Protein AF-A0A537MA50-F1 (afdb_monomer_lite)

Secondary structure (DSSP, 8-state):
-EEETTEEE-HHHHHHHHHHHHHHHHHHHHHHHHHHHHTT------GGGHHHHHHHHHHHHHHHHHHTTTSHHHHH-HHHHHHHHHHHHHHHHHHHHHHHHH-TTS---HHHHHHHHHHHHHHH-

pLDDT: mean 92.56, std 4.71, range [74.94, 98.06]

Radius of gyration: 15.38 Å; chains: 1; bounding box: 36×29×43 Å

Structure (mmCIF, N/CA/C/O backbone):
data_AF-A0A537MA50-F1
#
_entry.id   AF-A0A537MA50-F1
#
loop_
_atom_site.group_PDB
_atom_site.id
_atom_site.type_symbol
_atom_site.label_atom_id
_atom_site.label_alt_id
_atom_site.label_comp_id
_atom_site.label_asym_id
_atom_site.label_entity_id
_atom_site.label_seq_id
_atom_site.pdbx_PDB_ins_code
_atom_site.Cartn_x
_atom_site.Cartn_y
_atom_site.Cartn_z
_atom_site.occupancy
_atom_site.B_iso_or_equiv
_atom_site.auth_seq_id
_atom_site.auth_comp_id
_atom_site.auth_asym_id
_atom_site.auth_atom_id
_atom_site.pdbx_PDB_model_num
ATOM 1 N N . MET A 1 1 ? -18.996 -13.155 11.100 1.00 83.88 1 MET A N 1
ATOM 2 C CA . MET A 1 1 ? -17.638 -12.956 11.640 1.00 83.88 1 MET A CA 1
ATOM 3 C C . MET A 1 1 ? -16.866 -14.236 11.374 1.00 83.88 1 MET A C 1
ATOM 5 O O . MET A 1 1 ? -17.462 -15.296 11.516 1.00 83.88 1 MET A O 1
ATOM 9 N N . ILE A 1 2 ? -15.600 -14.150 10.972 1.00 88.31 2 ILE A N 1
ATOM 10 C CA . ILE A 1 2 ? -14.708 -15.306 10.793 1.00 88.31 2 ILE A CA 1
ATOM 11 C C . ILE A 1 2 ? -13.703 -15.301 11.939 1.00 88.31 2 ILE A C 1
ATOM 13 O O . ILE A 1 2 ? -13.254 -14.238 12.372 1.00 88.31 2 ILE A O 1
ATOM 17 N N . ARG A 1 3 ? -13.361 -16.486 12.446 1.00 88.06 3 ARG A N 1
ATOM 18 C CA . ARG A 1 3 ? -12.328 -16.642 13.468 1.00 88.06 3 ARG A CA 1
ATOM 19 C C . ARG A 1 3 ? -10.971 -16.828 12.790 1.00 88.06 3 ARG A C 1
ATOM 21 O O . ARG A 1 3 ? -10.720 -17.877 12.208 1.00 88.06 3 ARG A O 1
ATOM 28 N N . LEU A 1 4 ? -10.099 -15.832 12.898 1.00 82.12 4 LEU A N 1
ATOM 29 C CA . LEU A 1 4 ? -8.740 -15.845 12.357 1.00 82.12 4 LEU A CA 1
ATOM 30 C C . LEU A 1 4 ? -7.750 -15.681 13.514 1.00 82.12 4 LEU A C 1
ATOM 32 O O . LEU A 1 4 ? -7.882 -14.749 14.297 1.00 82.12 4 LEU A O 1
ATOM 36 N N . PHE A 1 5 ? -6.801 -16.605 13.688 1.00 84.56 5 PHE A N 1
ATOM 37 C CA . PHE A 1 5 ? -5.848 -16.592 14.818 1.00 84.56 5 PHE A CA 1
ATOM 38 C C . PHE A 1 5 ? -6.505 -16.351 16.191 1.00 84.56 5 PHE A C 1
ATOM 40 O O . PHE A 1 5 ? -6.022 -15.566 17.003 1.00 84.56 5 PHE A O 1
ATOM 47 N N . LYS A 1 6 ? -7.650 -17.000 16.443 1.00 88.50 6 LYS A N 1
ATOM 48 C CA . LYS A 1 6 ? -8.494 -16.821 17.644 1.00 88.50 6 LYS A CA 1
ATOM 49 C C . LYS A 1 6 ? -9.162 -15.441 17.799 1.00 88.50 6 LYS A C 1
ATOM 51 O O . LYS A 1 6 ? -9.910 -15.279 18.757 1.00 88.50 6 LYS A O 1
ATOM 56 N N . HIS A 1 7 ? -8.994 -14.520 16.855 1.00 84.12 7 HIS A N 1
ATOM 57 C CA . HIS A 1 7 ? -9.661 -13.219 16.813 1.00 84.12 7 HIS A CA 1
ATOM 58 C C . HIS A 1 7 ? -10.892 -13.265 15.904 1.00 84.12 7 HIS A C 1
ATOM 60 O O . HIS A 1 7 ? -10.881 -13.914 14.857 1.00 84.12 7 HIS A O 1
ATOM 66 N N . TYR A 1 8 ? -11.970 -12.589 16.304 1.00 89.12 8 TYR A N 1
ATOM 67 C CA . TYR A 1 8 ? -13.179 -12.480 15.491 1.00 89.12 8 TYR A CA 1
ATOM 68 C C . TYR A 1 8 ? -13.095 -11.252 14.594 1.00 89.12 8 TYR A C 1
ATOM 70 O O . TYR A 1 8 ? -13.113 -10.125 15.083 1.00 89.12 8 TYR A O 1
ATOM 78 N N . VAL A 1 9 ? -13.050 -11.477 13.283 1.00 88.12 9 VAL A N 1
ATOM 79 C CA . VAL A 1 9 ? -13.021 -10.405 12.285 1.00 88.12 9 VAL A CA 1
ATOM 80 C C . VAL A 1 9 ? -14.364 -10.371 11.543 1.00 88.12 9 VAL A C 1
ATOM 82 O O . VAL A 1 9 ? -14.860 -11.421 11.110 1.00 88.12 9 VAL A O 1
ATOM 85 N N . PRO A 1 10 ? -15.022 -9.205 11.405 1.00 92.50 10 PRO A N 1
ATOM 86 C CA . PRO A 1 10 ? -16.217 -9.077 10.577 1.00 92.50 10 PRO A CA 1
ATOM 87 C C . PRO A 1 10 ? -15.921 -9.423 9.110 1.00 92.50 10 PRO A C 1
ATOM 89 O O . PRO A 1 10 ? -14.872 -9.066 8.584 1.00 92.50 10 PRO A O 1
ATOM 92 N N . HIS A 1 11 ? -16.866 -10.079 8.426 1.00 92.12 11 HIS A N 1
ATOM 93 C CA . HIS A 1 11 ? -16.720 -10.398 6.996 1.00 92.12 11 HIS A CA 1
ATOM 94 C C . HIS A 1 11 ? -16.525 -9.139 6.145 1.00 92.12 11 HIS A C 1
ATOM 96 O O . HIS A 1 11 ? -15.755 -9.154 5.195 1.00 92.12 11 HIS A O 1
ATOM 102 N N . THR A 1 12 ? -17.190 -8.046 6.521 1.00 92.00 12 THR A N 1
ATOM 103 C CA . THR A 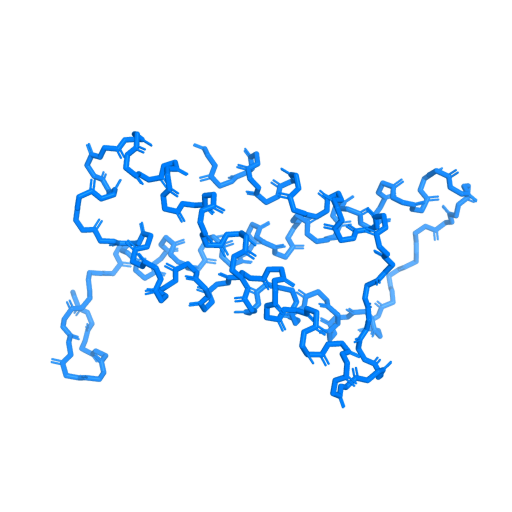1 12 ? -17.088 -6.744 5.857 1.00 92.00 12 THR A CA 1
ATOM 104 C C . THR A 1 12 ? -15.672 -6.184 5.900 1.00 92.00 12 THR A C 1
ATOM 106 O O . THR A 1 12 ? -15.190 -5.691 4.892 1.00 92.00 12 THR A O 1
ATOM 109 N N . VAL A 1 13 ? -14.978 -6.318 7.033 1.00 92.25 13 VAL A N 1
ATOM 110 C CA . VAL A 1 13 ? -13.594 -5.845 7.187 1.00 92.25 13 VAL A CA 1
ATOM 111 C C . VAL A 1 13 ? -12.624 -6.713 6.389 1.00 92.25 13 VAL A C 1
ATOM 113 O O . VAL A 1 13 ? -11.706 -6.193 5.767 1.00 92.25 13 VAL A O 1
ATOM 116 N N . LEU A 1 14 ? -12.846 -8.031 6.350 1.00 91.81 14 LEU A N 1
ATOM 117 C CA . LEU A 1 14 ? -12.055 -8.924 5.496 1.00 91.81 14 LEU A CA 1
ATOM 118 C C . LEU A 1 14 ? -12.251 -8.612 4.011 1.00 91.81 14 LEU A C 1
ATOM 120 O O . LEU A 1 14 ? -11.280 -8.585 3.263 1.00 91.81 14 LEU A O 1
ATOM 124 N N . PHE A 1 15 ? -13.493 -8.358 3.596 1.00 94.44 15 PHE A N 1
ATOM 125 C CA . PHE A 1 15 ? -13.798 -7.973 2.223 1.00 94.44 15 PHE A CA 1
ATOM 126 C C . PHE A 1 15 ? -13.183 -6.619 1.864 1.00 94.44 15 PHE A C 1
ATOM 128 O O . PHE A 1 15 ? -12.606 -6.494 0.791 1.00 94.44 15 PHE A O 1
ATOM 135 N N . LEU A 1 16 ? -13.234 -5.642 2.775 1.00 94.94 16 LEU A N 1
ATOM 136 C CA . LEU A 1 16 ? -12.549 -4.362 2.608 1.00 94.94 16 LEU A CA 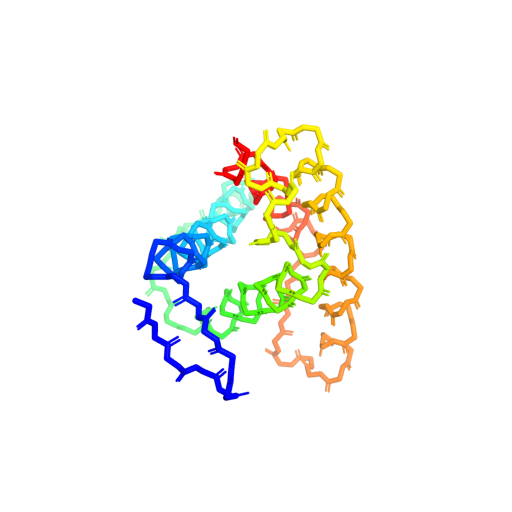1
ATOM 137 C C . LEU A 1 16 ? -11.040 -4.562 2.425 1.00 94.94 16 LEU A C 1
ATOM 139 O O . LEU A 1 16 ? -10.481 -4.061 1.463 1.00 94.94 16 LEU A O 1
ATOM 143 N N . GLY A 1 17 ? -10.392 -5.366 3.273 1.00 95.25 17 GLY A N 1
ATOM 144 C CA . GLY A 1 17 ? -8.965 -5.661 3.117 1.00 95.25 17 GLY A CA 1
ATOM 145 C C . GLY A 1 17 ? -8.626 -6.371 1.800 1.00 95.25 17 GLY A C 1
ATOM 146 O O . GLY A 1 17 ? -7.573 -6.122 1.221 1.00 95.25 17 GLY A O 1
ATOM 147 N N . LEU A 1 18 ? -9.515 -7.233 1.294 1.00 96.25 18 LEU A N 1
ATOM 148 C CA . LEU A 1 18 ? -9.357 -7.849 -0.027 1.00 96.25 18 LEU A CA 1
ATOM 149 C C . LEU A 1 18 ? -9.503 -6.817 -1.154 1.00 96.25 18 LEU A C 1
ATOM 151 O O . LEU A 1 18 ? -8.739 -6.849 -2.116 1.00 96.25 18 LEU A O 1
ATOM 155 N N . LEU A 1 19 ? -10.479 -5.919 -1.039 1.00 97.31 19 LEU A N 1
ATOM 156 C CA . LEU A 1 19 ? -10.704 -4.844 -1.996 1.00 97.31 19 LEU A CA 1
ATOM 157 C C . LEU A 1 19 ? -9.493 -3.905 -2.034 1.00 97.31 19 LEU A C 1
ATOM 159 O O . LEU A 1 19 ? -8.967 -3.652 -3.114 1.00 97.31 19 LEU A O 1
ATOM 163 N N . ASP A 1 20 ? -8.985 -3.489 -0.876 1.00 97.19 20 ASP A N 1
ATOM 164 C CA . ASP A 1 20 ? -7.779 -2.666 -0.766 1.00 97.19 20 ASP A CA 1
ATOM 165 C C . ASP A 1 20 ? -6.565 -3.351 -1.393 1.00 97.19 20 ASP A C 1
ATOM 167 O O . ASP A 1 20 ? -5.790 -2.716 -2.104 1.00 97.19 20 ASP A O 1
ATOM 171 N N . PHE A 1 21 ? -6.419 -4.665 -1.203 1.00 98.00 21 PHE A N 1
ATOM 172 C CA . PHE A 1 21 ? -5.354 -5.426 -1.847 1.00 98.00 21 PHE A CA 1
ATOM 173 C C . PHE A 1 21 ? -5.453 -5.375 -3.380 1.00 98.00 21 PHE A C 1
ATOM 175 O O . PHE A 1 21 ? -4.444 -5.164 -4.056 1.00 98.00 21 PHE A O 1
ATOM 182 N N . VAL A 1 22 ? -6.658 -5.520 -3.943 1.00 97.94 22 VAL A N 1
ATOM 183 C CA . VAL A 1 22 ? -6.880 -5.372 -5.392 1.00 97.94 22 VAL A CA 1
ATOM 184 C C . VAL A 1 22 ? -6.544 -3.951 -5.846 1.00 97.94 22 VAL A C 1
ATOM 186 O O . VAL A 1 22 ? -5.844 -3.782 -6.844 1.00 97.94 22 VAL A O 1
ATOM 189 N N . LEU A 1 23 ? -6.975 -2.935 -5.098 1.00 97.81 23 LEU A N 1
ATOM 190 C CA . LEU A 1 23 ? -6.662 -1.536 -5.389 1.00 97.81 23 LEU A CA 1
ATOM 191 C C . LEU A 1 23 ? -5.153 -1.258 -5.349 1.00 97.81 23 LEU A C 1
ATOM 193 O O . LEU A 1 23 ? -4.647 -0.529 -6.198 1.00 97.81 23 LEU A O 1
ATOM 197 N N . LEU A 1 24 ? -4.413 -1.876 -4.426 1.00 97.88 24 LEU A N 1
ATOM 198 C CA . LEU A 1 24 ? -2.953 -1.779 -4.364 1.00 97.88 24 LEU A CA 1
ATOM 199 C C . LEU A 1 24 ? -2.271 -2.396 -5.588 1.00 97.88 24 LEU A C 1
ATOM 201 O O . LEU A 1 24 ? -1.310 -1.820 -6.102 1.00 97.88 24 LEU A O 1
ATOM 205 N N . VAL A 1 25 ? -2.761 -3.539 -6.077 1.00 96.75 25 VAL A N 1
ATOM 206 C CA . VAL A 1 25 ? -2.264 -4.138 -7.328 1.00 96.75 25 VAL A CA 1
ATOM 207 C C . VAL A 1 25 ? -2.543 -3.205 -8.508 1.00 96.75 25 VAL A C 1
ATOM 209 O O . VAL A 1 25 ? -1.641 -2.937 -9.300 1.00 96.75 25 VAL A O 1
ATOM 212 N N . VAL A 1 26 ? -3.755 -2.648 -8.590 1.00 96.44 26 VAL A N 1
ATOM 213 C CA . VAL A 1 26 ? -4.131 -1.678 -9.632 1.00 96.44 26 VAL A CA 1
ATOM 214 C C . VAL A 1 26 ? -3.267 -0.417 -9.558 1.00 96.44 26 VAL A C 1
ATOM 216 O O . VAL A 1 26 ? -2.816 0.068 -10.591 1.00 96.44 26 VAL A O 1
ATOM 219 N N . ALA A 1 27 ? -2.977 0.096 -8.361 1.00 96.81 27 ALA A N 1
ATOM 220 C CA . ALA A 1 27 ? -2.104 1.252 -8.169 1.00 96.81 27 ALA A CA 1
ATOM 221 C C . ALA A 1 27 ? -0.666 0.976 -8.636 1.00 96.81 27 ALA A C 1
ATOM 223 O O . ALA A 1 27 ? -0.041 1.831 -9.270 1.00 96.81 27 ALA A O 1
ATOM 224 N N . ALA A 1 28 ? -0.150 -0.225 -8.361 1.00 95.38 28 ALA A N 1
ATOM 225 C CA . ALA A 1 28 ? 1.168 -0.649 -8.817 1.00 95.38 28 ALA A CA 1
ATOM 226 C C . ALA A 1 28 ? 1.241 -0.760 -10.349 1.00 95.38 28 ALA A C 1
ATOM 228 O O . ALA A 1 28 ? 2.201 -0.276 -10.954 1.00 95.38 28 ALA A O 1
ATOM 229 N N . GLU A 1 29 ? 0.211 -1.333 -10.973 1.00 94.19 29 GLU A N 1
ATOM 230 C CA . GLU A 1 29 ? 0.087 -1.409 -12.433 1.00 94.19 29 GLU A CA 1
ATOM 231 C C . GLU A 1 29 ? -0.049 -0.020 -13.067 1.00 94.19 29 GLU A C 1
ATOM 233 O O . GLU A 1 29 ? 0.660 0.306 -14.018 1.00 94.19 29 GLU A O 1
ATOM 238 N N . ALA A 1 30 ? -0.893 0.848 -12.504 1.00 94.44 30 ALA A N 1
ATOM 239 C CA . ALA A 1 30 ? -1.072 2.218 -12.980 1.00 94.44 30 ALA A CA 1
ATOM 240 C C . ALA A 1 30 ? 0.236 3.023 -12.921 1.00 94.44 30 ALA A C 1
ATOM 242 O O . ALA A 1 30 ? 0.564 3.745 -13.867 1.00 94.44 30 ALA A O 1
ATOM 243 N N . GLY A 1 31 ? 1.020 2.862 -11.847 1.00 93.94 31 GLY A N 1
ATOM 244 C CA . GLY A 1 31 ? 2.352 3.460 -11.728 1.00 93.94 31 GLY A CA 1
ATOM 245 C C . GLY A 1 31 ? 3.280 3.031 -12.863 1.00 93.94 31 GLY A C 1
ATOM 246 O O . GLY A 1 31 ? 3.971 3.864 -13.462 1.00 93.94 31 GLY A O 1
ATOM 247 N N . TRP A 1 32 ? 3.244 1.741 -13.200 1.00 92.56 32 TRP A N 1
ATOM 248 C CA . TRP A 1 32 ? 4.094 1.170 -14.237 1.00 92.56 32 TRP A CA 1
ATOM 249 C C . TRP A 1 32 ? 3.672 1.626 -15.634 1.00 92.56 32 TRP A C 1
ATOM 251 O O . TRP A 1 32 ? 4.525 2.052 -16.415 1.00 92.56 32 TRP A O 1
ATOM 261 N N . ILE A 1 33 ? 2.369 1.633 -15.922 1.00 92.56 33 ILE A N 1
ATOM 262 C CA . ILE A 1 33 ? 1.810 2.136 -17.185 1.00 92.56 33 ILE A CA 1
ATOM 263 C C . ILE A 1 33 ? 2.179 3.608 -17.383 1.00 92.56 33 ILE A C 1
ATOM 265 O O . ILE A 1 33 ? 2.640 3.989 -18.461 1.00 92.56 33 ILE A O 1
ATOM 269 N N . LEU A 1 34 ? 2.046 4.433 -16.339 1.00 93.31 34 LEU A N 1
ATOM 270 C CA . LEU A 1 34 ? 2.446 5.838 -16.402 1.00 93.31 34 LEU A CA 1
ATOM 271 C C . LEU A 1 34 ? 3.940 5.971 -16.713 1.00 93.31 34 LEU A C 1
ATOM 273 O O . LEU A 1 34 ? 4.339 6.798 -17.536 1.00 93.31 34 LEU A O 1
ATOM 277 N N . ARG A 1 35 ? 4.777 5.139 -16.085 1.00 91.50 35 ARG A N 1
ATOM 278 C CA . ARG A 1 35 ? 6.218 5.158 -16.333 1.00 91.50 35 ARG A CA 1
ATOM 279 C C . ARG A 1 35 ? 6.571 4.723 -17.755 1.00 91.50 35 ARG A C 1
ATOM 281 O O . ARG A 1 35 ? 7.464 5.329 -18.346 1.00 91.50 35 ARG A O 1
ATOM 288 N N . LEU A 1 36 ? 5.895 3.714 -18.301 1.00 91.88 36 LEU A N 1
ATOM 289 C CA . LEU A 1 36 ? 6.066 3.297 -19.693 1.00 91.88 36 LEU A CA 1
ATOM 290 C C . LEU A 1 36 ? 5.685 4.405 -20.666 1.00 91.88 36 LEU A C 1
ATOM 292 O O . LEU A 1 36 ? 6.442 4.695 -21.591 1.00 91.88 36 LEU A O 1
ATOM 296 N N . TRP A 1 37 ? 4.548 5.053 -20.423 1.00 91.06 37 TRP A N 1
ATOM 297 C CA . TRP A 1 37 ? 4.078 6.156 -21.251 1.00 91.06 37 TRP A CA 1
ATOM 298 C C . TRP A 1 37 ? 5.109 7.294 -21.322 1.00 91.06 37 TRP A C 1
ATOM 300 O O . TRP A 1 37 ? 5.393 7.803 -22.402 1.00 91.06 37 TRP A O 1
ATOM 310 N N . GLN A 1 38 ? 5.762 7.624 -20.202 1.00 92.50 38 GLN A N 1
ATOM 311 C CA . GLN A 1 38 ? 6.816 8.650 -20.155 1.00 92.50 38 GLN A CA 1
ATOM 312 C C . GLN A 1 38 ? 8.065 8.328 -20.984 1.00 92.50 38 GLN A C 1
ATOM 314 O O . GLN A 1 38 ? 8.798 9.246 -21.347 1.00 92.50 38 GLN A O 1
ATOM 319 N N . ILE A 1 39 ? 8.357 7.048 -21.218 1.00 93.06 39 ILE A N 1
ATOM 320 C CA . ILE A 1 39 ? 9.537 6.609 -21.980 1.00 93.06 39 ILE A CA 1
ATOM 321 C C . ILE A 1 39 ? 9.173 6.149 -23.394 1.00 93.06 39 ILE A C 1
ATOM 323 O O . ILE A 1 39 ? 9.999 5.524 -24.056 1.00 93.06 39 ILE A O 1
ATOM 327 N N . SER A 1 40 ? 7.945 6.432 -23.842 1.00 91.81 40 SER A N 1
ATOM 328 C CA . SER A 1 40 ? 7.402 5.958 -25.120 1.00 91.81 40 SER A CA 1
ATOM 329 C C . SER A 1 40 ? 7.475 4.432 -25.270 1.00 91.81 40 SER A C 1
ATOM 331 O O . SER A 1 40 ? 7.667 3.910 -26.367 1.00 91.81 40 SER A O 1
ATOM 333 N N . GLY A 1 41 ? 7.356 3.712 -24.153 1.00 84.88 41 GLY A N 1
ATOM 334 C CA . GLY A 1 41 ? 7.341 2.257 -24.119 1.00 84.88 41 GLY A CA 1
ATOM 335 C C . GLY A 1 41 ? 5.968 1.699 -24.490 1.00 84.88 41 GLY A C 1
ATOM 336 O O . GLY A 1 41 ? 4.937 2.310 -24.210 1.00 84.88 41 GLY A O 1
ATOM 337 N N . VAL A 1 42 ? 5.954 0.513 -25.095 1.00 84.56 42 VAL A N 1
ATOM 338 C CA . VAL A 1 42 ? 4.721 -0.229 -25.384 1.00 84.56 42 VAL A CA 1
ATOM 339 C C . VAL A 1 42 ? 4.418 -1.151 -24.206 1.00 84.56 42 VAL A C 1
ATOM 341 O O . VAL A 1 42 ? 5.299 -1.866 -23.730 1.00 84.56 42 VAL A O 1
ATOM 344 N N . ALA A 1 43 ? 3.178 -1.120 -23.718 1.00 81.50 43 ALA A N 1
ATOM 345 C CA . ALA A 1 43 ? 2.731 -2.035 -22.677 1.00 81.50 43 ALA A CA 1
ATOM 346 C C . ALA A 1 43 ? 2.538 -3.438 -23.269 1.00 81.50 43 ALA A C 1
ATOM 348 O O . ALA A 1 43 ? 1.673 -3.641 -24.116 1.00 81.50 43 ALA A O 1
ATOM 349 N N . ASP A 1 44 ? 3.338 -4.393 -22.803 1.00 80.19 44 ASP A N 1
ATOM 350 C CA . ASP A 1 44 ? 3.216 -5.810 -23.154 1.00 80.19 44 ASP A CA 1
ATOM 351 C C . ASP A 1 44 ? 2.661 -6.587 -21.944 1.00 80.19 44 ASP A C 1
ATOM 353 O O . ASP A 1 44 ? 3.130 -6.350 -20.823 1.00 80.19 44 ASP A O 1
ATOM 357 N N . PRO A 1 45 ? 1.645 -7.457 -22.077 1.00 74.94 45 PRO A N 1
ATOM 358 C CA . PRO A 1 45 ? 1.199 -8.346 -21.002 1.00 74.94 45 PRO A CA 1
ATOM 359 C C . PRO A 1 45 ? 2.244 -9.430 -20.666 1.00 74.94 45 PRO A C 1
ATOM 361 O O . PRO A 1 45 ? 2.110 -10.594 -21.029 1.00 74.94 45 PRO A O 1
ATOM 364 N N . ASP A 1 46 ? 3.272 -9.045 -19.907 1.00 82.69 46 ASP A N 1
ATOM 365 C CA . ASP A 1 46 ? 4.298 -9.950 -19.389 1.00 82.69 46 ASP A CA 1
ATOM 366 C C . ASP A 1 46 ? 4.002 -10.363 -17.937 1.00 82.69 46 ASP A C 1
ATOM 368 O O . ASP A 1 46 ? 3.928 -9.537 -17.021 1.00 82.69 46 ASP A O 1
ATOM 372 N N . VAL A 1 47 ? 3.872 -11.675 -17.734 1.00 84.31 47 VAL A N 1
ATOM 373 C CA . VAL A 1 47 ? 3.603 -12.324 -16.442 1.00 84.31 47 VAL A CA 1
ATOM 374 C C . VAL A 1 47 ? 4.814 -12.239 -15.505 1.00 84.31 47 VAL A C 1
ATOM 376 O O . VAL A 1 47 ? 4.654 -12.309 -14.283 1.00 84.31 47 VAL A O 1
ATOM 379 N N . SER A 1 48 ? 6.019 -12.015 -16.041 1.00 85.94 48 SER A N 1
ATOM 380 C CA . SER A 1 48 ? 7.253 -11.871 -15.256 1.00 85.94 48 SER A CA 1
ATOM 381 C C . SER A 1 48 ? 7.196 -10.725 -14.236 1.00 85.94 48 SER A C 1
ATOM 383 O O . SER A 1 48 ? 7.945 -10.731 -13.260 1.00 85.94 48 SER A O 1
ATOM 385 N N . ARG A 1 49 ? 6.272 -9.769 -14.419 1.00 86.31 49 ARG A N 1
ATOM 386 C CA . ARG A 1 49 ? 6.084 -8.613 -13.534 1.00 86.31 49 ARG A CA 1
ATOM 387 C C . ARG A 1 49 ? 5.243 -8.890 -12.296 1.00 86.31 49 ARG A C 1
ATOM 389 O O . ARG A 1 49 ? 5.336 -8.129 -11.330 1.00 86.31 49 ARG A O 1
ATOM 396 N N . LEU A 1 50 ? 4.441 -9.958 -12.298 1.00 90.88 50 LEU A N 1
ATOM 397 C CA . LEU A 1 50 ? 3.544 -10.282 -11.184 1.00 90.88 50 LEU A CA 1
ATOM 398 C C . LEU A 1 50 ? 4.257 -10.324 -9.824 1.00 90.88 50 LEU A C 1
ATOM 400 O O . LEU A 1 50 ? 3.722 -9.745 -8.878 1.00 90.88 50 LEU A O 1
ATOM 404 N N . PRO A 1 51 ? 5.463 -10.914 -9.685 1.00 92.38 51 PRO A N 1
ATOM 405 C CA . PRO A 1 51 ? 6.180 -10.904 -8.416 1.00 92.38 51 PRO A CA 1
ATOM 406 C C . PRO A 1 51 ? 6.463 -9.492 -7.892 1.00 92.38 51 PRO A C 1
ATOM 408 O O . PRO A 1 51 ? 6.366 -9.266 -6.687 1.00 92.38 51 PRO A O 1
ATOM 411 N N . HIS A 1 52 ? 6.767 -8.526 -8.767 1.00 92.25 52 HIS A N 1
ATOM 412 C CA . HIS A 1 52 ? 7.000 -7.139 -8.359 1.00 92.25 52 HIS A CA 1
ATOM 413 C C . HIS A 1 52 ? 5.716 -6.529 -7.791 1.00 92.25 52 HIS A C 1
ATOM 415 O O . HIS A 1 52 ? 5.697 -6.071 -6.648 1.00 92.25 52 HIS A O 1
ATOM 421 N N . LEU A 1 53 ? 4.620 -6.597 -8.544 1.00 94.25 53 LEU A N 1
ATOM 422 C CA . LEU A 1 53 ? 3.327 -6.020 -8.163 1.00 94.25 53 LEU A CA 1
ATOM 423 C C . LEU A 1 53 ? 2.787 -6.631 -6.869 1.00 94.25 53 LEU A C 1
ATOM 425 O O . LEU A 1 53 ? 2.355 -5.910 -5.970 1.00 94.25 53 LEU A O 1
ATOM 429 N N . LEU A 1 54 ? 2.879 -7.957 -6.743 1.00 95.25 54 LEU A N 1
ATOM 430 C CA . LEU A 1 54 ? 2.478 -8.666 -5.533 1.00 95.25 54 LEU A CA 1
ATOM 431 C C . LEU A 1 54 ? 3.370 -8.308 -4.347 1.00 95.25 54 LEU A C 1
ATOM 433 O O . LEU A 1 54 ? 2.857 -8.143 -3.248 1.00 95.25 54 LEU A O 1
ATOM 437 N N . THR A 1 55 ? 4.677 -8.123 -4.546 1.00 95.88 55 THR A N 1
ATOM 438 C CA . THR A 1 55 ? 5.570 -7.682 -3.464 1.00 95.88 55 THR A CA 1
ATOM 439 C C . THR A 1 55 ? 5.165 -6.306 -2.951 1.00 95.88 55 THR A C 1
ATOM 441 O O . THR A 1 55 ? 5.085 -6.114 -1.739 1.00 95.88 55 THR A O 1
ATOM 444 N N . PHE A 1 56 ? 4.832 -5.370 -3.845 1.00 96.31 56 PHE A N 1
ATOM 445 C CA . PHE A 1 56 ? 4.286 -4.068 -3.459 1.00 96.31 56 PHE A CA 1
ATOM 446 C C . PHE A 1 56 ? 2.973 -4.211 -2.678 1.00 96.31 56 PHE A C 1
ATOM 448 O O . PHE A 1 56 ? 2.884 -3.752 -1.538 1.00 96.31 56 PHE A O 1
ATOM 455 N N . ALA A 1 57 ? 1.982 -4.892 -3.259 1.00 97.44 57 ALA A N 1
ATOM 456 C CA . ALA A 1 57 ? 0.648 -5.000 -2.681 1.00 97.44 57 ALA A CA 1
ATOM 457 C C . ALA A 1 57 ? 0.649 -5.754 -1.345 1.00 97.44 57 ALA A C 1
ATOM 459 O O . ALA A 1 57 ? 0.068 -5.278 -0.376 1.00 97.44 57 ALA A O 1
ATOM 460 N N . VAL A 1 58 ? 1.352 -6.886 -1.246 1.00 97.75 58 VAL A N 1
ATOM 461 C CA . VAL A 1 58 ? 1.460 -7.664 -0.000 1.00 97.75 58 VAL A CA 1
ATOM 462 C C . VAL A 1 58 ? 2.162 -6.850 1.080 1.00 97.75 58 VAL A C 1
ATOM 464 O O . VAL A 1 58 ? 1.687 -6.811 2.213 1.00 97.75 58 VAL A O 1
ATOM 467 N N . THR A 1 59 ? 3.261 -6.168 0.750 1.00 97.75 59 THR A N 1
ATOM 468 C CA . THR A 1 59 ? 4.013 -5.393 1.748 1.00 97.75 59 THR A CA 1
ATOM 469 C C . THR A 1 59 ? 3.186 -4.232 2.292 1.00 97.75 59 THR A C 1
ATOM 471 O O . THR A 1 59 ? 3.125 -4.046 3.509 1.00 97.75 59 THR A O 1
ATOM 474 N N . LEU A 1 60 ? 2.501 -3.480 1.424 1.00 97.56 60 LEU A N 1
ATOM 475 C CA . LEU A 1 60 ? 1.620 -2.395 1.864 1.00 97.56 60 LEU A CA 1
ATOM 476 C C . LEU A 1 60 ? 0.391 -2.923 2.610 1.00 97.56 60 LEU A C 1
ATOM 478 O O . LEU A 1 60 ? 0.037 -2.359 3.642 1.00 97.56 60 LEU A O 1
ATOM 482 N N . GLN A 1 61 ? -0.215 -4.026 2.163 1.00 98.06 61 GLN A N 1
ATOM 483 C CA . GLN A 1 61 ? -1.341 -4.653 2.859 1.00 98.06 61 GLN A CA 1
ATOM 484 C C . GLN A 1 61 ? -0.958 -5.058 4.285 1.00 98.06 61 GLN A C 1
ATOM 486 O O . GLN A 1 61 ? -1.681 -4.759 5.235 1.00 98.06 61 GLN A O 1
ATOM 491 N N . LEU A 1 62 ? 0.205 -5.689 4.458 1.00 97.81 62 LEU A N 1
ATOM 492 C CA . LEU A 1 62 ? 0.716 -6.052 5.779 1.00 97.81 62 LEU A CA 1
ATOM 493 C C . LEU A 1 62 ? 1.029 -4.817 6.630 1.00 97.81 62 LEU A C 1
ATOM 495 O O . LEU A 1 62 ? 0.728 -4.822 7.824 1.00 97.81 62 LEU A O 1
ATOM 499 N N . ALA A 1 63 ? 1.566 -3.747 6.037 1.00 98.06 63 ALA A N 1
ATOM 500 C CA . ALA A 1 63 ? 1.791 -2.487 6.741 1.00 98.06 63 ALA A CA 1
ATOM 501 C C . ALA A 1 63 ? 0.469 -1.848 7.207 1.00 98.06 63 ALA A C 1
ATOM 503 O O . ALA A 1 63 ? 0.367 -1.430 8.360 1.00 98.06 63 ALA A O 1
ATOM 504 N N . MET A 1 64 ? -0.567 -1.833 6.363 1.00 97.69 64 MET A N 1
ATOM 505 C CA . MET A 1 64 ? -1.903 -1.331 6.715 1.00 97.69 64 MET A CA 1
ATOM 506 C C . MET A 1 64 ? -2.546 -2.147 7.837 1.00 97.69 64 MET A C 1
ATOM 508 O O . MET A 1 64 ? -3.082 -1.574 8.789 1.00 97.69 64 MET A O 1
ATOM 512 N N . VAL A 1 65 ? -2.448 -3.478 7.772 1.00 95.94 65 VAL A N 1
ATOM 513 C CA . VAL A 1 65 ? -2.908 -4.361 8.853 1.00 95.94 65 VAL A CA 1
ATOM 514 C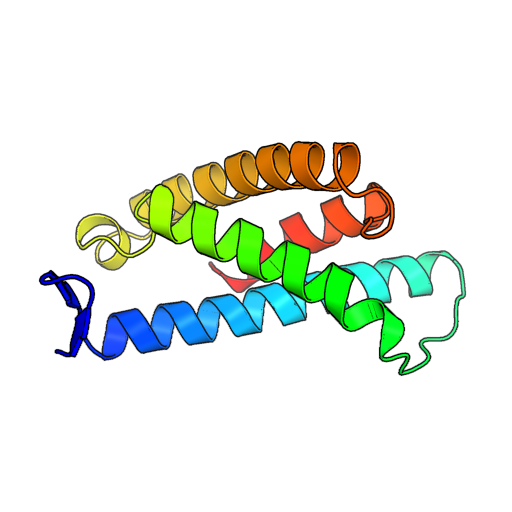 C . VAL A 1 65 ? -2.126 -4.089 10.142 1.00 95.94 65 VAL A C 1
ATOM 516 O O . VAL A 1 65 ? -2.742 -3.926 11.194 1.00 95.94 65 VAL A O 1
ATOM 519 N N . GLY A 1 66 ? -0.797 -3.975 10.068 1.00 95.75 66 GLY A N 1
ATOM 520 C CA . GLY A 1 66 ? 0.076 -3.743 11.223 1.00 95.75 66 GLY A CA 1
ATOM 521 C C . GLY A 1 66 ? -0.144 -2.394 11.914 1.00 95.75 66 GLY A C 1
ATOM 522 O O . GLY A 1 66 ? -0.122 -2.322 13.139 1.00 95.75 66 GLY A O 1
ATOM 523 N N . VAL A 1 67 ? -0.421 -1.334 11.149 1.00 96.19 67 VAL A N 1
ATOM 524 C CA . VAL A 1 67 ? -0.752 0.009 11.672 1.00 96.19 67 VAL A CA 1
ATOM 525 C C . VAL A 1 67 ? -2.211 0.093 12.155 1.00 96.19 67 VAL A C 1
ATOM 527 O O . VAL A 1 67 ? -2.614 1.063 12.801 1.00 96.19 67 VAL A O 1
ATOM 530 N N . GLY A 1 68 ? -3.025 -0.930 11.883 1.00 94.50 68 GLY A N 1
ATOM 531 C CA . GLY A 1 68 ? -4.424 -0.975 12.295 1.00 94.50 68 GLY A CA 1
ATOM 532 C C . GLY A 1 68 ? -5.328 -0.081 11.446 1.00 94.50 68 GLY A C 1
ATOM 533 O O . GLY A 1 68 ? -6.282 0.497 11.974 1.00 94.50 68 GLY A O 1
ATOM 534 N N . ALA A 1 69 ? -5.065 0.039 10.141 1.00 94.38 69 ALA A N 1
ATOM 535 C CA . ALA A 1 69 ? -5.912 0.784 9.199 1.00 94.38 69 ALA A CA 1
ATOM 536 C C . ALA A 1 69 ? -7.381 0.307 9.213 1.00 94.38 69 ALA A C 1
ATOM 538 O O . ALA A 1 69 ? -8.294 1.091 8.990 1.00 94.38 69 ALA A O 1
ATOM 539 N N . TYR A 1 70 ? -7.606 -0.954 9.589 1.00 93.81 70 TYR A N 1
ATOM 540 C CA . TYR A 1 70 ? -8.918 -1.603 9.681 1.00 93.81 70 TYR A CA 1
ATOM 541 C C . TYR A 1 70 ? -9.555 -1.578 11.081 1.00 93.81 70 TYR A C 1
ATOM 543 O O . TYR A 1 70 ? -10.533 -2.284 11.336 1.00 93.81 70 TYR A O 1
ATOM 551 N N . GLY A 1 71 ? -8.981 -0.828 12.026 1.00 90.88 71 GLY A N 1
ATOM 552 C CA . GLY A 1 71 ? -9.518 -0.715 13.385 1.00 90.88 71 GLY A CA 1
ATOM 553 C C . GLY A 1 71 ? -10.826 0.083 13.442 1.00 90.88 71 GLY A C 1
ATOM 554 O O . GLY A 1 71 ? -11.081 0.925 12.585 1.00 90.88 71 GLY A O 1
ATOM 555 N N . ALA A 1 72 ? -11.629 -0.134 14.490 1.00 90.00 72 ALA A N 1
ATOM 556 C CA . ALA A 1 72 ? -12.935 0.517 14.652 1.00 90.00 72 ALA A CA 1
ATOM 557 C C . ALA A 1 72 ? -12.865 2.054 14.545 1.00 90.00 72 ALA A C 1
ATOM 559 O O . ALA A 1 72 ? -13.674 2.647 13.837 1.00 90.00 72 ALA A O 1
ATOM 560 N N . ASP A 1 73 ? -11.855 2.683 15.156 1.00 90.19 73 ASP A N 1
ATOM 561 C CA . ASP A 1 73 ? -11.674 4.143 15.102 1.00 90.19 73 ASP A CA 1
ATOM 562 C C . ASP A 1 73 ? -11.427 4.660 13.678 1.00 90.19 73 ASP A C 1
ATOM 564 O O . ASP A 1 73 ? -11.889 5.738 13.311 1.00 90.19 73 ASP A O 1
ATOM 568 N N . ALA A 1 74 ? -10.690 3.892 12.870 1.00 90.25 74 ALA A N 1
ATOM 569 C CA . ALA A 1 74 ? -10.384 4.255 11.491 1.00 90.25 74 ALA A CA 1
ATOM 570 C C . ALA A 1 74 ? -11.621 4.104 10.599 1.00 90.25 74 ALA A C 1
ATOM 572 O O . ALA A 1 74 ? -11.902 4.982 9.793 1.00 90.25 74 ALA A O 1
ATOM 573 N N . LEU A 1 75 ? -12.418 3.052 10.812 1.00 90.25 75 LEU A N 1
ATOM 574 C CA . LEU A 1 75 ? -13.666 2.829 10.073 1.00 90.25 75 LEU A CA 1
ATOM 575 C C . LEU A 1 75 ? -14.745 3.881 10.374 1.00 90.25 75 LEU A C 1
ATOM 577 O O . LEU A 1 75 ? -15.658 4.065 9.57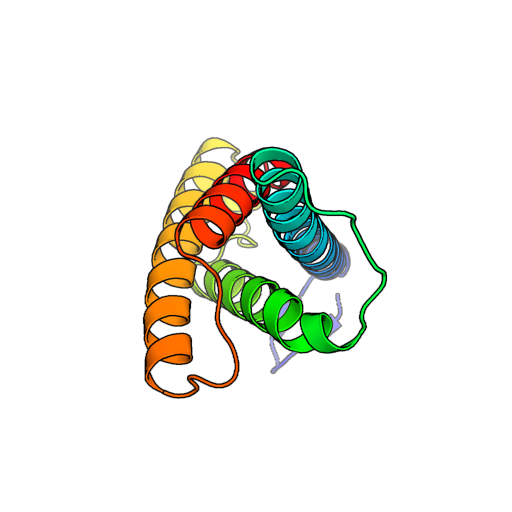4 1.00 90.25 75 LEU A O 1
ATOM 581 N N . GLN A 1 76 ? -14.661 4.560 11.521 1.00 92.56 76 GLN A N 1
ATOM 582 C CA . GLN A 1 76 ? -15.634 5.575 11.939 1.00 92.56 76 GLN A CA 1
ATOM 583 C C . GLN A 1 76 ? -15.187 7.015 11.651 1.00 92.56 76 GLN A C 1
ATOM 585 O O . GLN A 1 76 ? -16.007 7.929 11.716 1.00 92.56 76 GLN A O 1
ATOM 590 N N . SER A 1 77 ? -13.906 7.248 11.346 1.00 93.69 77 SER A N 1
ATOM 591 C CA . SER A 1 77 ? -13.363 8.595 11.158 1.00 93.69 77 SER A CA 1
ATOM 592 C C . SER A 1 77 ? -12.380 8.660 10.000 1.00 93.69 77 SER A C 1
ATOM 594 O O . SER A 1 77 ? -11.256 8.164 10.087 1.00 93.69 77 SER A O 1
ATOM 596 N N . MET A 1 78 ? -12.765 9.402 8.957 1.00 90.25 78 MET A N 1
ATOM 597 C CA . MET A 1 78 ? -11.922 9.644 7.784 1.00 90.25 78 MET A CA 1
ATOM 598 C C . MET A 1 78 ? -10.569 10.265 8.159 1.00 90.25 78 MET A C 1
ATOM 600 O O . MET A 1 78 ? -9.544 9.929 7.579 1.00 90.25 78 MET A O 1
ATOM 604 N N . ARG A 1 79 ? -10.523 11.126 9.184 1.00 93.56 79 ARG A N 1
ATOM 605 C CA . ARG A 1 79 ? -9.265 11.731 9.651 1.00 93.56 79 ARG A CA 1
ATOM 606 C C . ARG A 1 79 ? -8.310 10.690 10.243 1.00 93.56 79 ARG A C 1
ATOM 608 O O . ARG A 1 79 ? -7.103 10.777 10.024 1.00 93.56 79 ARG A O 1
ATOM 615 N N . VAL A 1 80 ? -8.836 9.728 11.002 1.00 93.81 80 VAL A N 1
ATOM 616 C CA . VAL A 1 80 ? -8.031 8.651 11.600 1.00 93.81 80 VAL A CA 1
ATOM 617 C C . VAL A 1 80 ? -7.600 7.659 10.523 1.00 93.81 80 VAL A C 1
ATOM 619 O O . VAL A 1 80 ? -6.427 7.284 10.498 1.00 93.81 80 VAL A O 1
ATOM 622 N N . ALA A 1 81 ? -8.506 7.295 9.610 1.00 93.88 81 ALA A N 1
ATOM 623 C CA . ALA A 1 81 ? -8.187 6.473 8.445 1.00 93.88 81 ALA A CA 1
ATOM 624 C C . ALA A 1 81 ? -7.061 7.102 7.614 1.00 93.88 81 ALA A C 1
ATOM 626 O O . ALA A 1 81 ? -6.048 6.449 7.375 1.00 93.88 81 ALA A O 1
ATOM 627 N N . ALA A 1 82 ? -7.174 8.394 7.291 1.00 93.88 82 ALA A N 1
ATOM 628 C CA . ALA A 1 82 ? -6.166 9.142 6.547 1.00 93.88 82 ALA A CA 1
ATOM 629 C C . ALA A 1 82 ? -4.789 9.101 7.200 1.00 93.88 82 ALA A C 1
ATOM 631 O O . ALA A 1 82 ? -3.792 8.780 6.552 1.00 93.88 82 ALA A O 1
ATOM 632 N N . ALA A 1 83 ? -4.733 9.400 8.498 1.00 95.38 83 ALA A N 1
ATOM 633 C CA . ALA A 1 83 ? -3.483 9.383 9.240 1.00 95.38 83 ALA A CA 1
ATOM 634 C C . ALA A 1 83 ? -2.853 7.980 9.241 1.00 95.38 83 ALA A C 1
ATOM 636 O O . ALA A 1 83 ? -1.655 7.845 8.990 1.00 95.38 83 ALA A O 1
ATOM 637 N N . ARG A 1 84 ? -3.652 6.928 9.469 1.00 95.38 84 ARG A N 1
ATOM 638 C CA . ARG A 1 84 ? -3.160 5.542 9.464 1.00 95.38 84 ARG A CA 1
ATOM 639 C C . ARG A 1 84 ? -2.717 5.089 8.079 1.00 95.38 84 ARG A C 1
ATOM 641 O O . ARG A 1 84 ? -1.699 4.410 7.989 1.00 95.38 84 ARG A O 1
ATOM 648 N N . LEU A 1 85 ? -3.414 5.494 7.020 1.00 95.88 85 LEU A N 1
ATOM 649 C CA . LEU A 1 85 ? -3.040 5.175 5.645 1.00 95.88 85 LEU A CA 1
ATOM 650 C C . LEU A 1 85 ? -1.691 5.806 5.276 1.00 95.88 85 LEU A C 1
ATOM 652 O O . LEU A 1 85 ? -0.807 5.108 4.786 1.00 95.88 85 LEU A O 1
ATOM 656 N N . VAL A 1 86 ? -1.481 7.091 5.582 1.00 96.56 86 VAL A N 1
ATOM 657 C CA . VAL A 1 86 ? -0.195 7.769 5.328 1.00 96.56 86 VAL A CA 1
ATOM 658 C C . VAL A 1 86 ? 0.952 7.096 6.088 1.00 96.56 86 VAL A C 1
ATOM 660 O O . VAL A 1 86 ? 2.027 6.870 5.522 1.00 96.56 86 VAL A O 1
ATOM 663 N N . VAL A 1 87 ? 0.728 6.731 7.355 1.00 97.31 87 VAL A N 1
ATOM 664 C CA . VAL A 1 87 ? 1.720 6.005 8.167 1.00 97.31 87 VAL A CA 1
ATOM 665 C C . VAL A 1 87 ? 1.993 4.615 7.588 1.00 97.31 87 VAL A C 1
ATOM 667 O O . VAL A 1 87 ? 3.153 4.226 7.469 1.00 97.31 87 VAL A O 1
ATOM 670 N N . ALA A 1 88 ? 0.954 3.885 7.181 1.00 97.56 88 ALA A N 1
ATOM 671 C CA . ALA A 1 88 ? 1.081 2.558 6.591 1.00 97.56 88 ALA A CA 1
ATOM 672 C C . ALA A 1 88 ? 1.832 2.582 5.255 1.00 97.56 88 ALA A C 1
ATOM 674 O O . ALA A 1 88 ? 2.718 1.756 5.053 1.00 97.56 88 ALA A O 1
ATOM 675 N N . VAL A 1 89 ? 1.546 3.544 4.373 1.00 96.38 89 VAL A N 1
ATOM 676 C CA . VAL A 1 89 ? 2.277 3.710 3.106 1.00 96.38 89 VAL A CA 1
ATOM 677 C C . VAL A 1 89 ? 3.742 4.054 3.375 1.00 96.38 89 VAL A C 1
ATOM 679 O O . VAL A 1 89 ? 4.629 3.444 2.783 1.00 96.38 89 VAL A O 1
ATOM 682 N N . SER A 1 90 ? 4.018 4.959 4.318 1.00 96.12 90 SER A N 1
ATOM 683 C CA . SER A 1 90 ? 5.393 5.319 4.698 1.00 96.12 90 SER A CA 1
ATOM 684 C C . SER A 1 90 ? 6.172 4.116 5.243 1.00 96.12 90 SER A C 1
ATOM 686 O O . SER A 1 90 ? 7.295 3.852 4.811 1.00 96.12 90 SER A O 1
ATOM 688 N N . LEU A 1 91 ? 5.563 3.343 6.149 1.00 97.81 91 LEU A N 1
ATOM 689 C CA . LEU A 1 91 ? 6.144 2.110 6.680 1.00 97.81 91 LEU A CA 1
ATOM 690 C C . LEU A 1 91 ? 6.333 1.055 5.579 1.00 97.81 91 LEU A C 1
ATOM 692 O O . LEU A 1 91 ? 7.392 0.439 5.496 1.00 97.81 91 LEU A O 1
ATOM 696 N N . GLY A 1 92 ? 5.337 0.877 4.710 1.00 96.81 92 GLY A N 1
ATOM 697 C CA . GLY A 1 92 ? 5.379 -0.060 3.590 1.00 96.81 92 GLY A CA 1
ATOM 698 C C . GLY A 1 92 ? 6.538 0.224 2.638 1.00 96.81 92 GLY A C 1
ATOM 699 O O . GLY A 1 92 ? 7.216 -0.701 2.208 1.00 96.81 92 GLY A O 1
ATOM 700 N N . VAL A 1 93 ? 6.840 1.494 2.374 1.00 94.06 93 VAL A N 1
ATOM 701 C CA . VAL A 1 93 ? 7.975 1.899 1.527 1.00 94.06 93 VAL A CA 1
ATOM 702 C C . VAL A 1 93 ? 9.317 1.587 2.178 1.00 94.06 93 VAL A C 1
ATOM 704 O O . VAL A 1 93 ? 10.226 1.116 1.496 1.00 94.06 93 VAL A O 1
ATOM 707 N N . LEU A 1 94 ? 9.446 1.797 3.490 1.00 95.56 94 LEU A N 1
ATOM 708 C CA . LEU A 1 94 ? 10.649 1.405 4.230 1.00 95.56 94 LEU A CA 1
ATOM 709 C C . LEU A 1 94 ? 10.851 -0.117 4.198 1.00 95.56 94 LEU A C 1
ATOM 711 O O . LEU A 1 94 ? 11.964 -0.588 3.967 1.00 95.56 94 LEU A O 1
ATOM 715 N N . LEU A 1 95 ? 9.773 -0.886 4.369 1.00 96.75 95 LEU A N 1
ATOM 716 C CA . LEU A 1 95 ? 9.810 -2.345 4.258 1.00 96.75 95 LEU A CA 1
ATOM 717 C C . LEU A 1 95 ? 10.158 -2.800 2.837 1.00 96.75 95 LEU A C 1
ATOM 719 O O . LEU A 1 95 ? 10.982 -3.695 2.672 1.00 96.75 95 LEU A O 1
ATOM 723 N N . LEU A 1 96 ? 9.603 -2.159 1.808 1.00 95.56 96 LEU A N 1
ATOM 724 C CA . LEU A 1 96 ? 9.959 -2.435 0.416 1.00 95.56 96 LEU A CA 1
ATOM 725 C C . LEU A 1 96 ? 11.429 -2.125 0.134 1.00 95.56 96 LEU A C 1
ATOM 727 O O . LEU A 1 96 ? 12.085 -2.910 -0.542 1.00 95.56 96 LEU A O 1
ATOM 731 N N . ALA A 1 97 ? 11.973 -1.036 0.683 1.00 93.69 97 ALA A N 1
ATOM 732 C CA . ALA A 1 97 ? 13.395 -0.732 0.560 1.00 93.69 97 ALA A CA 1
ATOM 733 C C . ALA A 1 97 ? 14.269 -1.847 1.162 1.00 93.69 97 ALA A C 1
ATOM 735 O O . ALA A 1 97 ? 15.267 -2.235 0.554 1.00 93.69 97 ALA A O 1
ATOM 736 N N . LEU A 1 98 ? 13.864 -2.411 2.306 1.00 95.38 98 LEU A N 1
ATOM 737 C CA . LEU A 1 98 ? 14.530 -3.570 2.906 1.00 95.38 98 LEU A CA 1
ATOM 738 C C . LEU A 1 98 ? 14.396 -4.828 2.032 1.00 95.38 98 LEU A C 1
ATOM 740 O O . LEU A 1 98 ? 15.383 -5.530 1.820 1.00 95.38 98 LEU A O 1
ATOM 744 N N . ILE A 1 99 ? 13.206 -5.103 1.492 1.00 95.19 99 ILE A N 1
ATOM 745 C CA . ILE A 1 99 ? 12.971 -6.257 0.610 1.00 95.19 99 ILE A CA 1
ATOM 746 C C . ILE A 1 99 ? 13.825 -6.149 -0.654 1.00 95.19 99 ILE A C 1
ATOM 748 O O . ILE A 1 99 ? 14.502 -7.109 -0.997 1.00 95.19 99 ILE A O 1
ATOM 752 N N . PHE A 1 100 ? 13.853 -4.991 -1.314 1.00 93.12 100 PHE A N 1
ATOM 753 C CA . PHE A 1 100 ? 14.656 -4.781 -2.524 1.00 93.12 100 PHE A CA 1
ATOM 754 C C . PHE A 1 100 ? 16.160 -4.870 -2.250 1.00 93.12 100 PHE A C 1
ATOM 756 O O . PHE A 1 100 ? 16.922 -5.255 -3.135 1.00 93.12 100 PHE A O 1
ATOM 763 N N . PHE A 1 101 ? 16.591 -4.533 -1.031 1.00 92.19 101 PHE A N 1
ATOM 764 C CA . PHE A 1 101 ? 17.973 -4.722 -0.601 1.00 92.19 101 PHE A CA 1
ATOM 765 C C . PHE A 1 101 ? 18.325 -6.207 -0.420 1.00 92.19 101 PHE A C 1
ATOM 767 O O . PHE A 1 101 ? 19.391 -6.636 -0.855 1.00 92.19 101 PHE A O 1
ATOM 774 N N . LEU A 1 102 ? 17.438 -6.999 0.193 1.00 95.19 102 LEU A N 1
ATOM 775 C CA . LEU A 1 102 ? 17.670 -8.427 0.454 1.00 95.19 102 LEU A CA 1
ATOM 776 C C . LEU A 1 102 ? 17.432 -9.320 -0.776 1.00 95.19 102 LEU A C 1
ATOM 778 O O . LEU A 1 102 ? 18.099 -10.340 -0.937 1.00 95.19 102 LEU A O 1
ATOM 782 N N . LEU A 1 103 ? 16.476 -8.953 -1.629 1.00 93.44 103 LEU A N 1
ATOM 783 C CA . LEU A 1 103 ? 16.014 -9.715 -2.790 1.00 93.44 103 LEU A CA 1
ATOM 784 C C . LEU A 1 103 ? 16.074 -8.842 -4.055 1.00 93.44 103 LEU A C 1
ATOM 786 O O . LEU A 1 103 ? 15.039 -8.401 -4.556 1.00 93.44 103 LEU A O 1
ATOM 790 N N . PRO A 1 104 ? 17.271 -8.618 -4.628 1.00 87.25 104 PRO A N 1
ATOM 791 C CA . PRO A 1 104 ? 17.454 -7.740 -5.787 1.00 87.25 104 PRO A CA 1
ATOM 792 C C . PRO A 1 104 ? 16.840 -8.292 -7.083 1.00 87.25 104 PRO A C 1
ATOM 794 O O . PRO A 1 104 ? 16.820 -7.602 -8.097 1.00 87.25 104 PRO A O 1
ATOM 797 N N . THR A 1 105 ? 16.335 -9.528 -7.076 1.00 87.75 105 THR A N 1
ATOM 798 C CA . THR A 1 105 ? 15.556 -10.098 -8.184 1.00 87.75 105 THR A CA 1
ATOM 799 C C . THR A 1 105 ? 14.175 -9.461 -8.306 1.00 87.75 105 THR A C 1
ATOM 801 O O . THR A 1 105 ? 13.597 -9.470 -9.390 1.00 87.75 105 THR A O 1
ATOM 804 N N . VAL A 1 106 ? 13.646 -8.886 -7.221 1.00 86.06 106 VAL A N 1
ATOM 805 C CA . VAL A 1 106 ? 12.370 -8.177 -7.204 1.00 86.06 106 VAL A CA 1
ATOM 806 C C . VAL A 1 106 ? 12.650 -6.702 -6.968 1.00 86.06 106 VAL A C 1
ATOM 808 O O . VAL A 1 106 ? 13.088 -6.323 -5.889 1.00 86.06 106 VAL A O 1
ATOM 811 N N . THR A 1 107 ? 12.397 -5.848 -7.962 1.00 84.12 107 THR A N 1
ATOM 812 C CA . THR A 1 107 ? 12.676 -4.413 -7.817 1.00 84.12 107 THR A CA 1
ATOM 813 C C . THR A 1 107 ? 11.586 -3.554 -8.432 1.00 84.12 107 THR A C 1
ATOM 815 O O . THR A 1 107 ? 10.916 -3.949 -9.385 1.00 84.12 107 THR A O 1
ATOM 818 N N . PHE A 1 108 ? 11.439 -2.346 -7.894 1.00 81.69 108 PHE A N 1
ATOM 819 C CA . PHE A 1 108 ? 10.761 -1.250 -8.570 1.00 81.69 108 PHE A CA 1
ATOM 820 C C . PHE A 1 108 ? 11.778 -0.213 -9.012 1.00 81.69 108 PHE A C 1
ATOM 822 O O . PHE A 1 108 ? 12.721 0.122 -8.292 1.00 81.69 108 PHE A O 1
ATOM 829 N N . TRP A 1 109 ? 11.522 0.395 -10.166 1.00 85.00 109 TRP A N 1
ATOM 830 C CA . TRP A 1 109 ? 12.169 1.658 -10.484 1.00 85.00 109 TRP A CA 1
ATOM 831 C C . TRP A 1 109 ? 11.700 2.714 -9.485 1.00 85.00 109 TRP A C 1
ATOM 833 O O . TRP A 1 109 ? 10.519 2.780 -9.156 1.00 85.00 109 TRP A O 1
ATOM 843 N N . ARG A 1 110 ? 12.616 3.562 -9.012 1.00 87.94 110 ARG A N 1
ATOM 844 C CA . ARG A 1 110 ? 12.321 4.570 -7.978 1.00 87.94 110 ARG A CA 1
ATOM 845 C C . ARG A 1 110 ? 11.144 5.479 -8.356 1.00 87.94 110 ARG A C 1
ATOM 847 O O . ARG A 1 110 ? 10.286 5.740 -7.523 1.00 87.94 110 ARG A O 1
ATOM 854 N N . SER A 1 111 ? 11.076 5.908 -9.619 1.00 89.81 111 SER A N 1
ATOM 855 C CA . SER A 1 111 ? 9.948 6.693 -10.140 1.00 89.81 111 SER A CA 1
ATOM 856 C C . SER A 1 111 ? 8.649 5.890 -10.198 1.00 89.81 111 SER A C 1
ATOM 858 O O . SER A 1 111 ? 7.599 6.412 -9.846 1.00 89.81 111 SER A O 1
ATOM 860 N N . ASN A 1 112 ? 8.723 4.613 -10.579 1.00 92.06 112 ASN A N 1
ATOM 861 C CA . ASN A 1 112 ? 7.567 3.722 -10.595 1.00 92.06 112 ASN A CA 1
ATOM 862 C C . ASN A 1 112 ? 6.982 3.528 -9.186 1.00 92.06 112 ASN A C 1
ATOM 864 O O . ASN A 1 112 ? 5.777 3.642 -8.992 1.00 92.06 112 ASN A O 1
ATOM 868 N N . LEU A 1 113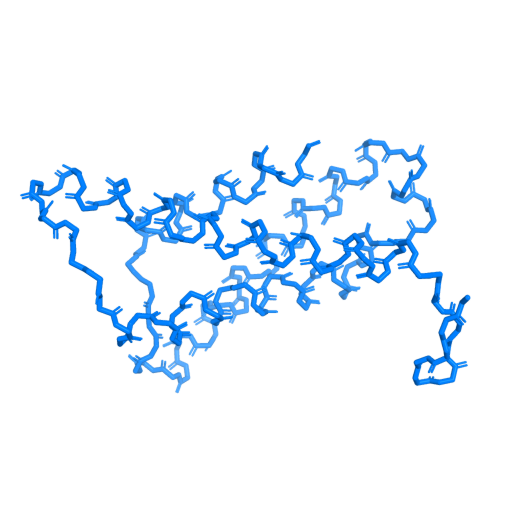 ? 7.849 3.300 -8.191 1.00 92.69 113 LEU A N 1
ATOM 869 C CA . LEU A 1 113 ? 7.442 3.174 -6.791 1.00 92.69 113 LEU A CA 1
ATOM 870 C C . LEU A 1 113 ? 6.737 4.444 -6.302 1.00 92.69 113 LEU A C 1
ATOM 872 O O . LEU A 1 113 ? 5.689 4.351 -5.671 1.00 92.69 113 LEU A O 1
ATOM 876 N N . LEU A 1 114 ? 7.277 5.621 -6.634 1.00 94.12 114 LEU A N 1
ATOM 877 C CA . LEU A 1 114 ? 6.666 6.898 -6.272 1.00 94.12 114 LEU A CA 1
ATOM 878 C C . LEU A 1 114 ? 5.253 7.043 -6.860 1.00 94.12 114 LEU A C 1
ATOM 880 O O . LEU A 1 114 ? 4.335 7.435 -6.143 1.00 94.12 114 LEU A O 1
ATOM 884 N N . TYR A 1 115 ? 5.055 6.700 -8.136 1.00 95.25 115 TYR A N 1
ATOM 885 C CA . TYR A 1 115 ? 3.728 6.753 -8.757 1.00 95.25 115 TYR A CA 1
ATOM 886 C C . TYR A 1 115 ? 2.761 5.751 -8.132 1.00 95.25 115 TYR A C 1
ATOM 888 O O . TYR A 1 115 ? 1.639 6.127 -7.804 1.00 95.25 115 TYR A O 1
ATOM 896 N N . ALA A 1 116 ? 3.208 4.519 -7.887 1.00 95.44 116 ALA A N 1
ATOM 897 C CA . ALA A 1 116 ? 2.398 3.506 -7.217 1.00 95.44 116 ALA A CA 1
ATOM 898 C C . ALA A 1 116 ? 1.961 3.950 -5.810 1.00 95.44 116 ALA A C 1
ATOM 900 O O . ALA A 1 116 ? 0.812 3.740 -5.433 1.00 95.44 116 ALA A O 1
ATOM 901 N N . MET A 1 117 ? 2.836 4.618 -5.049 1.00 95.25 117 MET A N 1
ATOM 902 C CA . MET A 1 117 ? 2.487 5.184 -3.739 1.00 95.25 117 MET A CA 1
ATOM 903 C C . MET A 1 117 ? 1.422 6.278 -3.839 1.00 95.25 117 MET A C 1
ATOM 905 O O . MET A 1 117 ? 0.482 6.289 -3.047 1.00 95.25 117 MET A O 1
ATOM 909 N N . ILE A 1 118 ? 1.575 7.202 -4.792 1.00 95.88 118 ILE A N 1
ATOM 910 C CA . ILE A 1 118 ? 0.611 8.288 -5.002 1.00 95.88 118 ILE A CA 1
ATOM 911 C C . ILE A 1 118 ? -0.743 7.696 -5.396 1.00 95.88 118 ILE A C 1
ATOM 913 O O . ILE A 1 118 ? -1.752 8.053 -4.792 1.00 95.88 118 ILE A O 1
ATOM 917 N N . PHE A 1 119 ? -0.762 6.744 -6.332 1.00 96.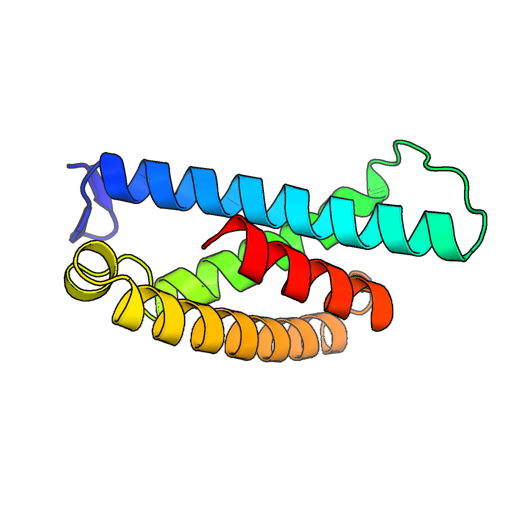88 119 PHE A N 1
ATOM 918 C CA . PHE A 1 119 ? -1.991 6.068 -6.735 1.00 96.88 119 PHE A CA 1
ATOM 919 C C . PHE A 1 119 ? -2.635 5.294 -5.583 1.00 96.88 119 PHE A C 1
ATOM 921 O O . PHE A 1 119 ? -3.840 5.417 -5.378 1.00 96.88 119 PHE A O 1
ATOM 928 N N . ALA A 1 120 ? -1.845 4.572 -4.784 1.00 96.38 120 ALA A N 1
ATOM 929 C CA . ALA A 1 120 ? -2.344 3.855 -3.615 1.00 96.38 120 ALA A CA 1
ATOM 930 C C . ALA A 1 120 ? -3.015 4.806 -2.618 1.00 96.38 120 ALA A C 1
ATOM 932 O O . ALA A 1 120 ? -4.124 4.531 -2.175 1.00 96.38 120 ALA A O 1
ATOM 933 N N . LEU A 1 121 ? -2.390 5.950 -2.319 1.00 95.56 121 LEU A N 1
ATOM 934 C CA . LEU A 1 121 ? -3.009 6.967 -1.469 1.00 95.56 121 LEU A CA 1
ATOM 935 C C . LEU A 1 121 ? -4.321 7.462 -2.080 1.00 95.56 121 LEU A C 1
ATOM 937 O O . LEU A 1 121 ? -5.326 7.484 -1.387 1.00 95.56 121 LEU A O 1
ATOM 941 N N . THR A 1 122 ? -4.345 7.812 -3.366 1.00 95.56 122 THR A N 1
ATOM 942 C CA . THR A 1 122 ? -5.554 8.374 -3.993 1.00 95.56 122 THR A CA 1
ATOM 943 C C . THR A 1 122 ? -6.719 7.400 -4.112 1.00 95.56 122 THR A C 1
ATOM 945 O O . THR A 1 122 ? -7.858 7.838 -4.075 1.00 95.56 122 THR A O 1
ATOM 948 N N . VAL A 1 123 ? -6.448 6.108 -4.303 1.00 94.94 123 VAL A N 1
ATOM 949 C CA . VAL A 1 123 ? -7.485 5.106 -4.591 1.00 94.94 123 VAL A CA 1
ATOM 950 C C . VAL A 1 123 ? -8.024 4.458 -3.309 1.00 94.94 123 VAL A C 1
ATOM 952 O O . VAL A 1 123 ? -9.136 3.943 -3.314 1.00 94.94 123 VAL A O 1
ATOM 955 N N . LEU A 1 124 ? -7.257 4.494 -2.213 1.00 92.19 124 LEU A N 1
ATOM 956 C CA . LEU A 1 124 ? -7.671 3.993 -0.894 1.00 92.19 124 LEU A CA 1
ATOM 957 C C . LEU A 1 124 ? -8.348 5.065 -0.014 1.00 92.19 124 LEU A C 1
ATOM 959 O O . LEU A 1 124 ? -8.779 4.749 1.095 1.00 92.19 124 LEU A O 1
ATOM 963 N N . PHE A 1 125 ? -8.412 6.315 -0.487 1.00 81.38 125 PHE A N 1
ATOM 964 C CA . PHE A 1 125 ? -9.179 7.410 0.116 1.00 81.38 125 PHE A CA 1
ATOM 965 C C . PHE A 1 125 ? -10.610 7.462 -0.419 1.00 81.38 125 PHE A C 1
ATOM 967 O O . PHE A 1 125 ? -11.519 7.714 0.407 1.00 81.38 125 PHE A O 1
#

Sequence (125 aa):
MIRLFKHYVPHTVLFLGLLDFVLLVVAAEAGWILRLWQISGVADPDVSRLPHLLTFAVTLQLAMVGVGAYGADALQSMRVAAARLVVAVSLGVLLLALIFFLLPTVTFWRSNLLYAMIFALTVLF

Foldseek 3Di:
DDQDPNDDDDPVLVVLLVVLLVLLLVLLVVLVVVVCVVVVHDDDPDPLCVVQSNLLSVLLSVLLVVLPLSPPVNVVDVVNNLVSSVRSLVNSVVVLVVCCVVPVSHDDDPSSSVSSSVSSSVRSD